Protein AF-A0A1A8R267-F1 (afdb_monomer)

Sequence (112 aa):
GSFQYIRDSGSQRLPGPHEVVFCSETEDSPGVMLWRYPEPRVLTFVRITPVPFNTTEDPEISTADLGDVLQVPCSLEYWDELQQAFVPYRDFSLSESCSCQLQLPSLSHQQK

InterPro domains:
  IPR039782 Intermembrane lipid transfer protein VPS13B [PTHR12517] (1-109)
  IPR056747 VPS13-like, middle region [PF25033] (3-89)

Radius of gyration: 16.08 Å; Cα contacts (8 Å, |Δi|>4): 164; chains: 1; bounding box: 36×32×45 Å

pLDDT: mean 78.19, std 15.58, range [31.95, 93.0]

Organism: NCBI:txid704102

Solvent-accessible surface area (backbone atoms only — not comparable to full-atom values): 7291 Å² total; per-residue (Å²): 1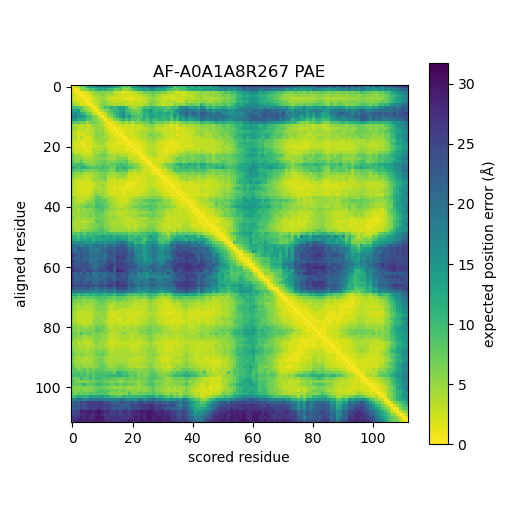31,87,64,47,81,42,80,39,91,82,65,98,68,82,49,50,70,32,23,33,34,38,36,69,62,51,99,89,42,77,57,46,80,40,69,28,68,78,61,97,76,82,70,52,69,48,76,47,74,46,54,82,73,82,85,54,95,48,92,85,62,69,64,77,86,52,48,84,73,51,61,48,80,46,72,45,63,46,80,37,82,90,76,73,41,75,41,87,72,47,78,50,57,46,29,51,76,48,66,37,76,45,81,38,74,74,77,73,79,79,79,126

Structure (mmCIF, N/CA/C/O backbone):
data_AF-A0A1A8R267-F1
#
_entry.id   AF-A0A1A8R267-F1
#
loop_
_atom_site.group_PDB
_atom_site.id
_atom_site.type_symbol
_atom_site.label_atom_id
_atom_site.label_alt_id
_atom_site.label_comp_id
_atom_site.label_asym_id
_atom_site.label_entity_id
_atom_site.label_seq_id
_atom_site.pdbx_PDB_ins_code
_atom_site.Cartn_x
_atom_site.Cartn_y
_atom_site.Cartn_z
_atom_site.occupancy
_atom_site.B_iso_or_equiv
_atom_site.auth_seq_id
_atom_site.auth_comp_id
_atom_site.auth_asym_id
_atom_site.auth_atom_id
_atom_site.pdbx_PDB_model_num
ATOM 1 N N . GLY A 1 1 ? -13.643 0.302 -6.686 1.00 61.91 1 GLY A N 1
ATOM 2 C CA . GLY A 1 1 ? -14.297 1.405 -5.953 1.00 61.91 1 GLY A CA 1
ATOM 3 C C . GLY A 1 1 ? -13.859 2.711 -6.571 1.00 61.91 1 GLY A C 1
ATOM 4 O O . GLY A 1 1 ? -12.788 2.733 -7.161 1.00 61.91 1 GLY A O 1
ATOM 5 N N . SER A 1 2 ? -14.672 3.761 -6.487 1.00 83.38 2 SER A N 1
ATOM 6 C CA . SER A 1 2 ? -14.277 5.086 -6.974 1.00 83.38 2 SER A CA 1
ATOM 7 C C . SER A 1 2 ? -13.342 5.720 -5.950 1.00 83.38 2 SER A C 1
ATOM 9 O O . SER A 1 2 ? -13.823 6.219 -4.939 1.00 83.38 2 SER A O 1
ATOM 11 N N . PHE A 1 3 ? -12.032 5.640 -6.174 1.00 88.62 3 PHE A N 1
ATOM 12 C CA . PHE A 1 3 ? -11.043 6.360 -5.375 1.00 88.62 3 PHE A CA 1
ATOM 13 C C . PHE A 1 3 ? -10.598 7.624 -6.111 1.00 88.62 3 PHE A C 1
ATOM 15 O O . PHE A 1 3 ? -10.405 7.598 -7.326 1.00 88.62 3 PHE A O 1
ATOM 22 N N . GLN A 1 4 ? -10.444 8.720 -5.375 1.00 91.19 4 GLN A N 1
ATOM 23 C CA . GLN A 1 4 ? -9.823 9.944 -5.862 1.00 91.19 4 GLN A CA 1
ATOM 24 C C . GLN A 1 4 ? -8.324 9.885 -5.595 1.00 91.19 4 GLN A C 1
ATOM 26 O O . GLN A 1 4 ? -7.899 9.615 -4.473 1.00 91.19 4 GLN A O 1
ATOM 31 N N . TYR A 1 5 ? -7.533 10.139 -6.631 1.00 90.25 5 TYR A N 1
ATOM 32 C CA . TYR A 1 5 ? -6.080 10.144 -6.543 1.00 90.25 5 TYR A CA 1
ATOM 33 C C . TYR A 1 5 ? -5.583 11.570 -6.338 1.00 90.25 5 TYR A C 1
ATOM 35 O O . TYR A 1 5 ? -5.895 12.464 -7.124 1.00 90.25 5 TYR A O 1
ATOM 43 N N . ILE A 1 6 ? -4.799 11.766 -5.287 1.00 89.44 6 ILE A N 1
ATOM 44 C CA . ILE A 1 6 ? -4.264 13.056 -4.867 1.00 89.44 6 ILE A CA 1
ATOM 45 C C . ILE A 1 6 ? -2.745 12.923 -4.819 1.00 89.44 6 ILE A C 1
ATOM 47 O O . ILE A 1 6 ? -2.222 11.954 -4.275 1.00 89.44 6 ILE A O 1
ATOM 51 N N . ARG A 1 7 ? -2.029 13.887 -5.399 1.00 84.50 7 ARG A N 1
ATOM 52 C CA . ARG A 1 7 ? -0.579 14.016 -5.217 1.00 84.50 7 ARG A CA 1
ATOM 53 C C . ARG A 1 7 ? -0.339 15.134 -4.220 1.00 84.50 7 ARG A C 1
ATOM 55 O O . ARG A 1 7 ? -0.744 16.263 -4.489 1.00 84.50 7 ARG A O 1
ATOM 62 N N . ASP A 1 8 ? 0.265 14.809 -3.086 1.00 77.38 8 ASP A N 1
ATOM 63 C CA . ASP A 1 8 ? 0.669 15.799 -2.095 1.00 77.38 8 ASP A CA 1
ATOM 64 C C . ASP A 1 8 ? 2.172 16.056 -2.231 1.00 77.38 8 ASP A C 1
ATOM 66 O O . ASP A 1 8 ? 2.978 15.127 -2.254 1.00 77.38 8 ASP A O 1
ATOM 70 N N . SER A 1 9 ? 2.536 17.326 -2.393 1.00 59.03 9 SER A N 1
ATOM 71 C CA . SER A 1 9 ? 3.907 17.772 -2.637 1.00 59.03 9 SER A CA 1
ATOM 72 C C . SER A 1 9 ? 4.583 18.360 -1.396 1.00 59.03 9 SER A C 1
ATOM 74 O O . SER A 1 9 ? 5.640 18.970 -1.535 1.00 59.03 9 SER A O 1
ATOM 76 N N . GLY A 1 10 ? 3.996 18.249 -0.198 1.00 56.84 10 GLY A N 1
ATOM 77 C CA . GLY A 1 10 ? 4.677 18.767 0.994 1.00 56.84 10 GLY A CA 1
ATOM 78 C C . GLY A 1 10 ? 3.942 18.705 2.328 1.00 56.84 10 GLY A C 1
ATOM 79 O O . GLY A 1 10 ? 4.553 19.044 3.338 1.00 56.84 10 GLY A O 1
ATOM 80 N N . SER A 1 11 ? 2.676 18.282 2.390 1.00 58.81 11 SER A N 1
ATOM 81 C CA . SER A 1 11 ? 2.006 18.042 3.671 1.00 58.81 11 SER A CA 1
ATOM 82 C C . SER A 1 11 ? 1.730 16.557 3.855 1.00 58.81 11 SER A C 1
ATOM 84 O O . SER A 1 11 ? 1.046 15.937 3.057 1.00 58.81 11 SER A O 1
ATOM 86 N N . GLN A 1 12 ? 2.249 15.950 4.918 1.00 65.25 12 GLN A N 1
ATOM 87 C CA . GLN A 1 12 ? 1.934 14.563 5.267 1.00 65.25 12 GLN A CA 1
ATOM 88 C C . GLN A 1 12 ? 0.485 14.495 5.799 1.00 65.25 12 GLN A C 1
ATOM 90 O O . GLN A 1 12 ? 0.242 14.392 6.999 1.00 65.25 12 GLN A O 1
ATOM 95 N N . ARG A 1 13 ? -0.506 14.671 4.913 1.00 79.12 13 ARG A N 1
ATOM 96 C CA . ARG A 1 13 ? -1.935 14.628 5.249 1.00 79.12 13 ARG A CA 1
ATOM 97 C C . ARG A 1 13 ? -2.432 13.188 5.286 1.00 79.12 13 ARG A C 1
ATOM 99 O O . ARG A 1 13 ? -2.067 12.367 4.445 1.00 79.12 13 ARG A O 1
ATOM 106 N N . LEU A 1 14 ? -3.350 12.899 6.206 1.00 86.81 14 LEU A N 1
ATOM 107 C CA . LEU A 1 14 ? -4.095 11.643 6.178 1.00 86.81 14 LEU A CA 1
ATOM 108 C C . LEU A 1 14 ? -5.133 11.668 5.039 1.00 86.81 14 LEU A C 1
ATOM 110 O O . LEU A 1 14 ? -5.779 12.698 4.821 1.00 86.81 14 LEU A O 1
ATOM 114 N N . PRO A 1 15 ? -5.327 10.553 4.314 1.00 90.44 15 PRO A N 1
ATOM 115 C CA . PRO A 1 15 ? -6.348 10.455 3.277 1.00 90.44 15 PRO A CA 1
ATOM 116 C C . PRO A 1 15 ? -7.762 10.530 3.873 1.00 90.44 15 PRO A C 1
ATOM 118 O O . PRO A 1 15 ? -8.070 9.933 4.911 1.00 90.44 15 PRO A O 1
ATOM 121 N N . GLY A 1 16 ? -8.653 11.241 3.188 1.00 90.00 16 GLY A N 1
ATOM 122 C CA . GLY A 1 16 ? -10.089 11.230 3.435 1.00 90.00 16 GLY A CA 1
ATOM 123 C C . GLY A 1 16 ? -10.779 9.961 2.907 1.00 90.00 16 GLY A C 1
ATOM 124 O O . GLY A 1 16 ? -10.167 9.132 2.231 1.00 90.00 16 GLY A O 1
ATOM 125 N N . PRO A 1 17 ? -12.074 9.768 3.211 1.00 91.69 17 PRO A N 1
ATOM 126 C CA . PRO A 1 17 ? -12.865 8.663 2.673 1.00 91.69 17 PRO A CA 1
ATOM 127 C C . PRO A 1 17 ? -12.807 8.605 1.141 1.00 91.69 17 PRO A C 1
ATOM 129 O O . PRO A 1 17 ? -13.151 9.583 0.484 1.00 91.69 17 PRO A O 1
ATOM 132 N N . HIS A 1 18 ? -12.455 7.446 0.578 1.00 90.69 18 HIS A N 1
ATOM 133 C CA . HIS A 1 18 ? -12.254 7.247 -0.866 1.00 90.69 18 HIS A CA 1
ATOM 134 C C . HIS A 1 18 ? -11.072 8.012 -1.466 1.00 90.69 18 HIS A C 1
ATOM 136 O O . HIS A 1 18 ? -10.993 8.145 -2.686 1.00 90.69 18 HIS A O 1
ATOM 142 N N . GLU A 1 19 ? -10.136 8.488 -0.658 1.00 92.62 19 GLU A N 1
ATOM 143 C CA . GLU A 1 19 ? -8.935 9.136 -1.168 1.00 92.62 19 GLU A CA 1
ATOM 144 C C . GLU A 1 19 ? -7.746 8.183 -1.142 1.00 92.62 19 GLU A C 1
ATOM 146 O O . GLU A 1 19 ? -7.598 7.348 -0.243 1.00 92.62 19 GLU A O 1
ATOM 151 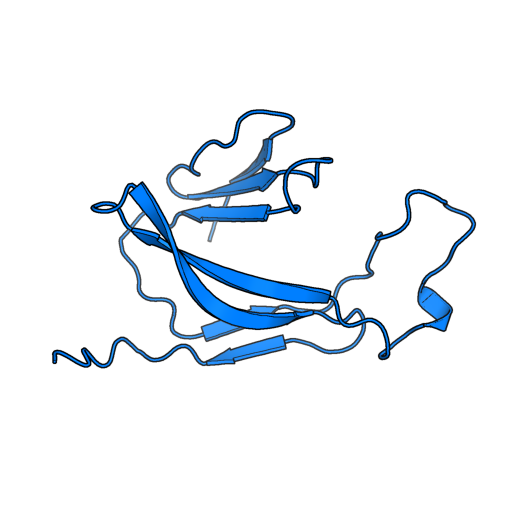N N . VAL A 1 20 ? -6.901 8.341 -2.154 1.00 92.38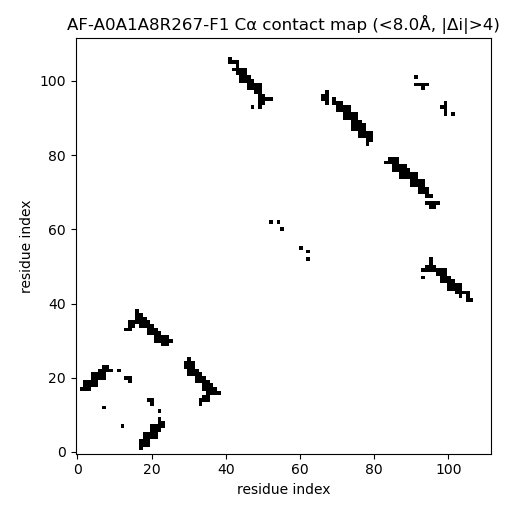 20 VAL A N 1
ATOM 152 C CA . VAL A 1 20 ? -5.559 7.784 -2.235 1.00 92.38 20 VAL A CA 1
ATOM 153 C C . VAL A 1 20 ? -4.607 8.960 -2.404 1.00 92.38 20 VAL A C 1
ATOM 155 O O . VAL A 1 20 ? -4.688 9.682 -3.397 1.00 92.38 20 VAL A O 1
ATOM 158 N N . VAL A 1 21 ? -3.727 9.160 -1.434 1.00 91.38 21 VAL A N 1
ATOM 159 C CA . VAL A 1 21 ? -2.723 10.222 -1.424 1.00 91.38 21 VAL A CA 1
ATOM 160 C C . VAL A 1 21 ? -1.365 9.600 -1.719 1.00 91.38 21 VAL A C 1
ATOM 162 O O . VAL A 1 21 ? -0.967 8.637 -1.067 1.00 91.38 21 VAL A O 1
ATOM 165 N N . PHE A 1 22 ? -0.662 10.151 -2.702 1.00 89.69 22 PHE A N 1
ATOM 166 C CA . PHE A 1 22 ? 0.731 9.828 -2.982 1.00 89.69 22 PHE A CA 1
ATOM 167 C C . PHE A 1 22 ? 1.609 10.970 -2.496 1.00 89.69 22 PHE A C 1
ATOM 169 O O . PHE A 1 22 ? 1.424 12.108 -2.938 1.00 89.69 22 PHE A O 1
ATOM 176 N N . CYS A 1 23 ? 2.564 10.648 -1.634 1.00 86.94 23 CYS A N 1
ATOM 177 C CA . CYS A 1 23 ? 3.624 11.558 -1.231 1.00 86.94 23 CYS A CA 1
ATOM 178 C C . CYS A 1 23 ? 4.912 11.110 -1.917 1.00 86.94 23 CYS A C 1
ATOM 180 O O . CYS A 1 23 ? 5.267 9.929 -1.861 1.00 86.94 23 CYS A O 1
ATOM 182 N N . SER A 1 24 ? 5.585 12.046 -2.578 1.00 83.06 24 SER A N 1
ATOM 183 C CA . SER A 1 24 ? 6.891 11.785 -3.179 1.00 83.06 24 SE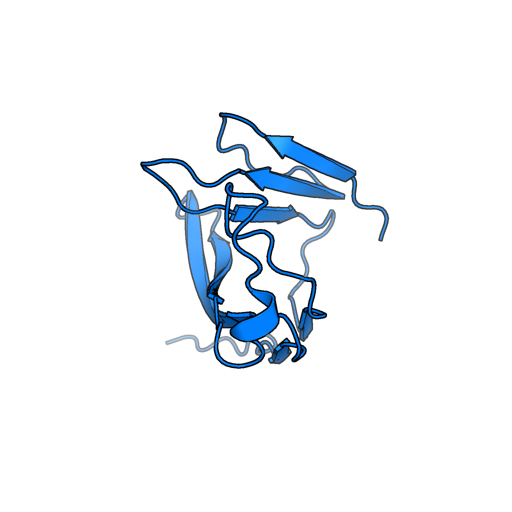R A CA 1
ATOM 184 C C . SER A 1 24 ? 7.939 11.520 -2.104 1.00 83.06 24 SER A C 1
ATOM 186 O O . SER A 1 24 ? 7.835 12.041 -0.994 1.00 83.06 24 SER A O 1
ATOM 188 N N . GLU A 1 25 ? 8.955 10.739 -2.461 1.00 82.00 25 GLU A N 1
ATOM 189 C CA . GLU A 1 25 ? 10.163 10.614 -1.651 1.00 82.00 25 GLU A CA 1
ATOM 190 C C . GLU A 1 25 ? 10.827 11.988 -1.489 1.00 82.00 25 GLU A C 1
ATOM 192 O O . GLU A 1 25 ? 10.895 12.782 -2.432 1.00 82.00 25 GLU A O 1
ATOM 197 N N . THR A 1 26 ? 11.277 12.276 -0.274 1.00 80.12 26 THR A N 1
ATOM 198 C CA . THR A 1 26 ? 12.057 13.461 0.082 1.00 80.12 26 THR A CA 1
ATOM 199 C C . THR A 1 26 ? 13.351 13.020 0.762 1.00 80.12 26 THR A C 1
ATOM 201 O O . THR A 1 26 ? 13.488 11.864 1.151 1.00 80.12 26 THR A O 1
ATOM 204 N N . GLU A 1 27 ? 14.297 13.942 0.958 1.00 78.69 27 GLU A N 1
ATOM 205 C CA . GLU A 1 27 ? 15.560 13.649 1.661 1.00 78.69 27 GLU A CA 1
ATOM 206 C C . GLU A 1 27 ? 15.332 13.063 3.072 1.00 78.69 27 GLU A C 1
ATOM 208 O O . GLU A 1 27 ? 16.114 12.242 3.546 1.00 78.69 27 GLU A O 1
ATOM 213 N N . ASP A 1 28 ? 14.217 13.433 3.707 1.00 78.88 28 ASP A N 1
ATOM 214 C CA . ASP A 1 28 ? 13.861 13.027 5.067 1.00 78.88 28 ASP A CA 1
ATOM 215 C C . ASP A 1 28 ? 12.880 11.842 5.140 1.00 78.88 28 ASP A C 1
ATOM 217 O O . ASP A 1 28 ? 12.692 11.277 6.221 1.00 78.88 28 ASP A O 1
ATOM 221 N N . SER A 1 29 ? 12.195 11.476 4.045 1.00 78.25 29 SER A N 1
ATOM 222 C CA . SER A 1 29 ? 11.109 10.484 4.101 1.00 78.25 29 SER A CA 1
ATOM 223 C C . SER A 1 29 ? 10.917 9.676 2.812 1.00 78.25 29 SER A C 1
ATOM 225 O O . SER A 1 29 ? 10.987 10.240 1.721 1.00 78.25 29 SER A O 1
ATOM 227 N N . PRO A 1 30 ? 10.617 8.364 2.914 1.00 83.06 30 PRO A N 1
ATOM 228 C CA . PRO A 1 30 ? 10.349 7.533 1.745 1.00 83.06 30 PRO A CA 1
ATOM 229 C C . PRO A 1 30 ? 9.042 7.948 1.058 1.00 83.06 30 PRO A C 1
ATOM 231 O O . PRO A 1 30 ? 8.124 8.474 1.691 1.00 83.06 30 PRO A O 1
ATOM 234 N N . GLY A 1 31 ? 8.925 7.650 -0.237 1.00 84.50 31 GLY A N 1
ATOM 235 C CA . GLY A 1 31 ? 7.668 7.828 -0.962 1.00 84.50 31 GLY A CA 1
ATOM 236 C C . GLY A 1 31 ? 6.573 6.911 -0.408 1.00 84.50 31 GLY A C 1
ATOM 237 O O . GLY A 1 31 ? 6.789 5.712 -0.234 1.00 84.50 31 GLY A O 1
ATOM 238 N N . VAL A 1 32 ? 5.383 7.458 -0.144 1.00 88.56 32 VAL A N 1
ATOM 239 C CA . VAL A 1 32 ? 4.271 6.704 0.462 1.00 88.56 32 VAL A CA 1
ATOM 240 C C . VAL A 1 32 ? 2.982 6.802 -0.348 1.00 88.56 32 VAL A C 1
ATOM 242 O O . VAL A 1 32 ? 2.652 7.840 -0.923 1.00 88.56 32 VAL A O 1
ATOM 245 N N . MET A 1 33 ? 2.221 5.705 -0.355 1.00 91.25 33 MET A N 1
ATOM 246 C CA . MET A 1 33 ? 0.859 5.629 -0.884 1.00 91.25 33 MET A CA 1
ATOM 247 C C . MET A 1 33 ? -0.102 5.364 0.274 1.00 91.25 33 MET A C 1
ATOM 249 O O . MET A 1 33 ? -0.140 4.269 0.827 1.00 91.25 33 MET A O 1
ATOM 253 N N . LEU A 1 34 ? -0.906 6.363 0.618 1.00 91.88 34 LEU A N 1
ATOM 254 C CA . LEU A 1 34 ? -1.871 6.305 1.709 1.00 91.88 34 LEU A CA 1
ATOM 255 C C . LEU A 1 34 ? -3.278 6.202 1.135 1.00 91.88 34 LEU A C 1
ATOM 257 O O . LEU A 1 34 ? -3.627 6.946 0.225 1.00 91.88 34 LEU A O 1
ATOM 261 N N . TRP A 1 35 ? -4.125 5.329 1.674 1.00 93.00 35 TRP A N 1
ATOM 262 C CA . TRP A 1 35 ? -5.530 5.255 1.267 1.00 93.00 35 TRP A CA 1
ATOM 263 C C . TRP A 1 35 ? -6.460 5.084 2.457 1.00 93.00 35 TRP A C 1
ATOM 265 O O . TRP A 1 35 ? -6.092 4.506 3.480 1.00 93.00 35 TRP A O 1
ATOM 275 N N . ARG A 1 36 ? -7.706 5.542 2.304 1.00 91.69 36 ARG A N 1
ATOM 276 C CA . ARG A 1 36 ? -8.750 5.334 3.311 1.00 91.69 36 ARG A CA 1
ATOM 277 C C . ARG A 1 36 ? -10.064 4.888 2.687 1.00 91.69 36 ARG A C 1
ATOM 279 O O . ARG A 1 36 ? -10.632 5.535 1.807 1.00 91.69 36 ARG A O 1
ATOM 286 N N . TYR A 1 37 ? -10.579 3.771 3.192 1.00 91.25 37 TYR A N 1
ATOM 287 C CA . TYR A 1 37 ? -11.924 3.304 2.871 1.00 91.25 37 TYR A CA 1
ATOM 288 C C . TYR A 1 37 ? -12.981 4.166 3.579 1.00 91.25 37 TYR A C 1
ATOM 290 O O . TYR A 1 37 ? -12.733 4.657 4.681 1.00 91.25 37 TYR A O 1
ATOM 298 N N . PRO A 1 38 ? -14.174 4.332 2.988 1.00 88.56 38 PRO A N 1
ATOM 299 C CA . PRO A 1 38 ? -15.271 5.062 3.627 1.00 88.56 38 PRO A CA 1
ATOM 300 C C . PRO A 1 38 ? -15.811 4.388 4.884 1.00 88.56 38 PRO A C 1
ATOM 302 O O . PRO A 1 38 ? -16.230 5.066 5.815 1.00 88.56 38 PRO A O 1
ATOM 305 N N . GLU A 1 39 ? -15.796 3.059 4.905 1.00 89.56 39 GLU A N 1
ATOM 306 C CA . GLU A 1 39 ? -16.281 2.255 6.018 1.00 89.56 39 GLU A CA 1
ATOM 307 C C . GLU A 1 39 ? -15.132 1.412 6.579 1.00 89.56 39 GLU A C 1
ATOM 309 O O . GLU A 1 39 ? -14.298 0.947 5.788 1.00 89.56 39 GLU A O 1
ATOM 314 N N . PRO A 1 40 ? -15.097 1.173 7.905 1.00 86.12 40 PRO A N 1
ATOM 315 C CA . PRO A 1 40 ? -14.106 0.309 8.536 1.00 86.12 40 PRO A CA 1
ATOM 316 C C . PRO A 1 40 ? -14.114 -1.087 7.915 1.00 86.12 40 PRO A C 1
ATOM 318 O O . PRO A 1 40 ? -15.146 -1.759 7.873 1.00 86.12 40 PRO A O 1
ATOM 321 N N . ARG A 1 41 ? -12.961 -1.521 7.404 1.00 86.81 41 ARG A N 1
ATOM 322 C CA . ARG A 1 41 ? -12.810 -2.788 6.682 1.00 86.81 41 ARG A CA 1
ATOM 323 C C . ARG A 1 41 ? -11.469 -3.415 7.020 1.00 86.81 41 ARG A C 1
ATOM 325 O O . ARG A 1 41 ? -10.467 -2.720 7.145 1.00 86.81 41 ARG A O 1
ATOM 332 N N . VAL A 1 42 ? -11.467 -4.739 7.118 1.00 84.69 42 VAL A N 1
ATOM 333 C CA . VAL A 1 42 ? -10.248 -5.533 7.283 1.00 84.69 42 VAL A CA 1
ATOM 334 C C . VAL A 1 42 ? -9.747 -5.925 5.900 1.00 84.69 42 VAL A C 1
ATOM 336 O O . VAL A 1 42 ? -10.511 -6.451 5.088 1.00 84.69 42 VAL A O 1
ATOM 339 N N . LEU A 1 43 ? -8.469 -5.670 5.626 1.00 87.56 43 LEU A N 1
ATOM 340 C CA . LEU A 1 43 ? -7.828 -6.170 4.418 1.00 87.56 43 LEU A CA 1
ATOM 341 C C . LEU A 1 43 ? -7.612 -7.680 4.560 1.00 87.56 43 LEU A C 1
ATOM 343 O O . LEU A 1 43 ? -6.964 -8.128 5.500 1.00 87.56 43 LEU A O 1
ATOM 347 N N . THR A 1 44 ? -8.155 -8.462 3.632 1.00 87.88 44 THR A N 1
ATOM 348 C CA . THR A 1 44 ? -7.986 -9.927 3.599 1.00 87.88 44 THR A CA 1
ATOM 349 C C . THR A 1 44 ? -7.001 -10.365 2.520 1.00 87.88 44 THR A C 1
ATOM 351 O O . THR A 1 44 ? -6.327 -11.383 2.656 1.00 87.88 44 THR A O 1
ATOM 354 N N . PHE A 1 45 ? -6.889 -9.577 1.452 1.00 90.06 45 PHE A N 1
ATOM 355 C CA . PHE A 1 45 ? -6.024 -9.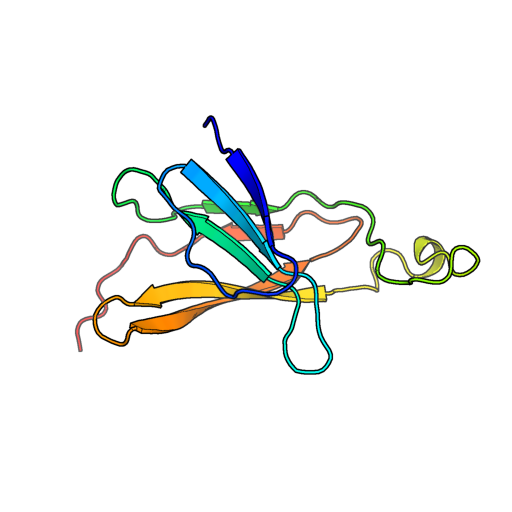862 0.322 1.00 90.06 45 PHE A CA 1
ATOM 356 C C . PHE A 1 45 ? -5.555 -8.571 -0.338 1.00 90.06 45 PHE A C 1
ATOM 358 O O . PHE A 1 45 ? -6.360 -7.675 -0.603 1.00 90.06 45 PHE A O 1
ATOM 365 N N . VAL A 1 46 ? -4.263 -8.504 -0.647 1.00 90.69 46 VAL A N 1
ATOM 366 C CA . VAL A 1 46 ? -3.671 -7.441 -1.463 1.00 90.69 46 VAL A CA 1
ATOM 367 C C . VAL A 1 46 ? -2.927 -8.090 -2.619 1.00 90.69 46 VAL A C 1
ATOM 369 O O . VAL A 1 46 ? -2.124 -8.997 -2.420 1.00 90.69 46 VAL A O 1
ATOM 372 N N . ARG A 1 47 ? -3.186 -7.618 -3.839 1.00 91.69 47 ARG A N 1
ATOM 373 C CA . ARG A 1 47 ? -2.431 -7.997 -5.034 1.00 91.69 47 ARG A CA 1
ATOM 374 C C . ARG A 1 47 ? -1.902 -6.743 -5.693 1.00 91.69 47 ARG A C 1
ATOM 376 O O . ARG A 1 47 ? -2.688 -5.886 -6.087 1.00 91.69 47 ARG A O 1
ATOM 383 N N . ILE A 1 48 ? -0.590 -6.686 -5.853 1.00 89.75 48 ILE A N 1
ATOM 384 C CA . ILE A 1 48 ? 0.086 -5.607 -6.554 1.00 89.75 48 ILE A CA 1
ATOM 385 C C . ILE A 1 48 ? 0.550 -6.157 -7.895 1.00 89.75 48 ILE A C 1
ATOM 387 O O . ILE A 1 48 ? 1.305 -7.129 -7.967 1.00 89.75 48 ILE A O 1
ATOM 391 N N . THR A 1 49 ? 0.021 -5.578 -8.968 1.00 86.56 49 THR A N 1
ATOM 392 C CA . THR A 1 49 ? 0.460 -5.886 -10.326 1.00 86.56 49 THR A CA 1
ATOM 393 C C . THR A 1 49 ? 1.731 -5.107 -10.628 1.00 86.56 49 THR A C 1
ATOM 395 O O . THR A 1 49 ? 1.771 -3.917 -10.309 1.00 86.56 49 THR A O 1
ATOM 398 N N . PRO A 1 50 ? 2.732 -5.752 -11.240 1.00 80.56 50 PRO A N 1
ATOM 399 C CA . PRO A 1 50 ? 3.979 -5.091 -11.567 1.00 80.56 50 PRO A CA 1
ATOM 400 C C . PRO A 1 50 ? 3.712 -3.933 -12.532 1.00 80.56 50 PRO A C 1
ATOM 402 O O . PRO A 1 50 ? 2.895 -4.0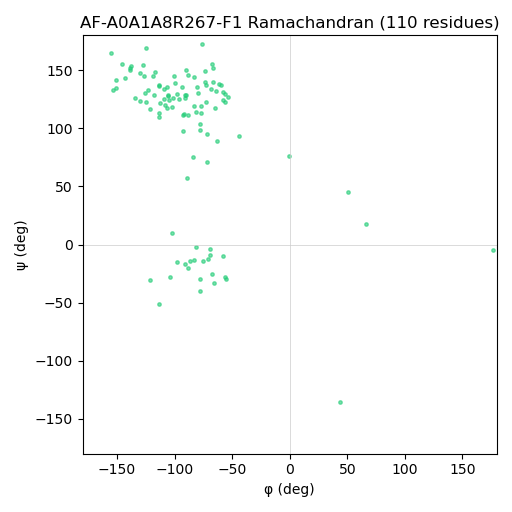45 -13.451 1.00 80.56 50 PRO A O 1
ATOM 405 N N . VAL A 1 51 ? 4.386 -2.816 -12.287 1.00 68.44 51 VAL A N 1
ATOM 406 C CA . VAL A 1 51 ? 4.448 -1.657 -13.179 1.00 68.44 51 VAL A CA 1
ATOM 407 C C . VAL A 1 51 ? 5.923 -1.296 -13.347 1.00 68.44 51 VAL A C 1
ATOM 409 O O . VAL A 1 51 ? 6.685 -1.522 -12.406 1.00 68.44 51 VAL A O 1
ATOM 412 N N . PRO A 1 52 ? 6.339 -0.771 -14.510 1.00 68.31 52 PRO A N 1
ATOM 413 C CA . PRO A 1 52 ? 7.721 -0.346 -14.708 1.00 68.31 52 PRO A CA 1
ATOM 414 C C . PRO A 1 52 ? 8.114 0.683 -13.640 1.00 68.31 52 PRO A C 1
ATOM 416 O O . PRO A 1 52 ? 7.377 1.642 -13.383 1.00 68.31 52 PRO A O 1
ATOM 419 N N . PHE A 1 53 ? 9.248 0.451 -12.990 1.00 65.88 53 PHE A N 1
ATOM 420 C CA . PHE A 1 53 ? 9.846 1.337 -12.011 1.00 65.88 53 PHE A CA 1
ATOM 421 C C . PHE A 1 53 ? 10.516 2.493 -12.745 1.00 65.88 53 PHE A C 1
ATOM 423 O O . PHE A 1 53 ? 11.528 2.336 -13.416 1.00 65.88 53 PHE A O 1
ATOM 430 N N . ASN A 1 54 ? 9.983 3.697 -12.562 1.00 58.53 54 ASN A N 1
ATOM 431 C CA . ASN A 1 54 ? 10.680 4.924 -12.938 1.00 58.53 54 ASN A CA 1
ATOM 432 C C . ASN A 1 54 ? 11.528 5.395 -11.744 1.00 58.53 54 ASN A C 1
ATOM 434 O O . ASN A 1 54 ? 11.289 6.469 -11.201 1.00 58.53 54 ASN A O 1
ATOM 438 N N . THR A 1 55 ? 12.438 4.546 -11.257 1.00 54.94 55 THR A N 1
ATOM 439 C CA . THR A 1 55 ? 13.267 4.822 -10.064 1.00 54.94 55 THR A CA 1
ATOM 440 C C . THR A 1 55 ? 14.486 5.698 -10.351 1.00 54.94 55 THR A C 1
ATOM 442 O O . THR A 1 55 ? 15.230 6.021 -9.431 1.00 54.94 55 THR A O 1
ATOM 445 N N . THR A 1 56 ? 14.713 6.088 -11.604 1.00 52.59 56 THR A N 1
ATOM 446 C CA . THR A 1 56 ? 15.801 6.983 -12.008 1.00 52.59 56 THR A CA 1
ATOM 447 C C . THR A 1 56 ? 15.238 8.265 -12.616 1.00 52.59 56 THR A C 1
ATOM 449 O O . THR A 1 56 ? 14.415 8.230 -13.528 1.00 52.59 56 THR A O 1
ATOM 452 N N . GLU A 1 57 ? 15.698 9.415 -12.114 1.00 53.25 57 GLU A N 1
ATOM 453 C CA . GLU A 1 57 ? 15.426 10.737 -12.707 1.00 53.25 57 GLU A CA 1
ATOM 454 C C . GLU A 1 57 ? 16.175 10.941 -14.036 1.00 53.25 57 GLU A C 1
ATOM 456 O O . GLU A 1 57 ? 15.890 11.877 -14.783 1.00 53.25 57 GLU A O 1
ATOM 461 N N . ASP A 1 58 ? 17.128 10.053 -14.332 1.00 53.25 58 ASP A N 1
ATOM 462 C CA . ASP A 1 58 ? 17.928 10.055 -15.546 1.00 53.25 58 ASP A CA 1
ATOM 463 C C . ASP A 1 58 ? 17.223 9.260 -16.667 1.00 53.25 58 ASP A C 1
ATOM 465 O O . ASP A 1 58 ? 17.108 8.032 -16.571 1.00 53.25 58 ASP A O 1
ATOM 469 N N . PRO A 1 59 ? 16.750 9.926 -17.737 1.00 56.25 59 PRO A N 1
ATOM 470 C CA . PRO A 1 59 ? 16.080 9.276 -18.860 1.00 56.25 59 PRO A CA 1
ATOM 471 C C . PRO A 1 59 ? 17.015 8.404 -19.717 1.00 56.25 59 PRO A C 1
ATOM 473 O O . PRO A 1 59 ? 16.520 7.688 -20.589 1.00 56.25 59 PRO A O 1
ATOM 476 N N . GLU A 1 60 ? 18.336 8.453 -19.504 1.00 56.38 60 GLU A N 1
ATOM 477 C CA . GLU A 1 60 ? 19.317 7.602 -20.189 1.00 56.38 60 GLU A CA 1
ATOM 478 C C . GLU A 1 60 ? 19.595 6.291 -19.429 1.00 56.38 60 GLU A C 1
ATOM 480 O O . GLU A 1 60 ? 20.096 5.331 -20.020 1.00 56.38 60 GLU A O 1
ATOM 485 N N . ILE A 1 61 ? 19.224 6.202 -18.143 1.00 55.53 61 ILE A N 1
ATOM 486 C CA . ILE A 1 61 ? 19.355 4.979 -17.341 1.00 55.53 61 ILE A CA 1
ATOM 487 C C . ILE A 1 61 ? 18.052 4.185 -17.427 1.00 55.53 61 ILE A C 1
ATOM 489 O O . ILE A 1 61 ? 17.091 4.437 -16.702 1.00 55.53 61 ILE A O 1
ATOM 493 N N . SER A 1 62 ? 18.031 3.186 -18.306 1.00 52.94 62 SER A N 1
ATOM 494 C CA . SER A 1 62 ? 16.954 2.200 -18.335 1.00 52.94 62 SER A CA 1
ATOM 495 C C . SER A 1 62 ? 17.220 1.102 -17.303 1.00 52.94 62 SER A C 1
ATOM 497 O O . SER A 1 62 ? 18.199 0.366 -17.411 1.00 52.94 62 SER A O 1
ATOM 499 N N . THR A 1 63 ? 16.326 0.936 -16.325 1.00 55.38 63 THR A N 1
ATOM 500 C CA . THR A 1 63 ? 16.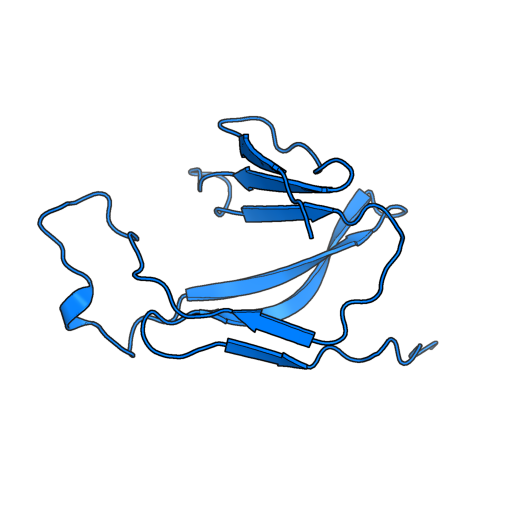313 -0.234 -15.423 1.00 55.38 63 THR A CA 1
ATOM 501 C C . THR A 1 63 ? 15.916 -1.531 -16.135 1.00 55.38 63 THR A C 1
ATOM 503 O O . THR A 1 63 ? 15.995 -2.602 -15.535 1.00 55.38 63 THR A O 1
ATOM 506 N N . ALA A 1 64 ? 15.564 -1.467 -17.427 1.00 56.12 64 ALA A N 1
ATOM 507 C CA . ALA A 1 64 ? 15.138 -2.612 -18.228 1.00 56.12 64 ALA A CA 1
ATOM 508 C C . ALA A 1 64 ? 16.164 -3.762 -18.265 1.00 56.12 64 ALA A C 1
ATOM 510 O O . ALA A 1 64 ? 15.761 -4.918 -18.384 1.00 56.12 64 ALA A O 1
ATOM 511 N N . ASP A 1 65 ? 17.461 -3.467 -18.115 1.00 55.44 65 ASP A N 1
ATOM 512 C CA . ASP A 1 65 ? 18.526 -4.481 -18.076 1.00 55.44 65 ASP A CA 1
ATOM 513 C C . ASP A 1 65 ? 18.720 -5.124 -16.686 1.00 55.44 65 ASP A C 1
ATOM 515 O O . ASP A 1 65 ? 19.384 -6.156 -16.576 1.00 55.44 65 ASP A O 1
ATOM 519 N N . LEU A 1 66 ? 18.138 -4.556 -15.619 1.00 57.28 66 LEU A N 1
ATOM 520 C CA . LEU A 1 66 ? 18.164 -5.149 -14.275 1.00 57.28 66 LEU A CA 1
ATOM 521 C C . LEU A 1 66 ? 16.990 -6.114 -14.013 1.00 57.28 66 LEU A C 1
ATOM 523 O O . LEU A 1 66 ? 17.116 -6.978 -13.144 1.00 57.28 66 LEU A O 1
ATOM 527 N N . GLY A 1 67 ? 15.889 -6.024 -14.767 1.00 57.28 67 GLY A N 1
ATOM 528 C CA . GLY A 1 67 ? 14.780 -6.993 -14.759 1.00 57.28 67 GLY A CA 1
ATOM 529 C C . GLY A 1 67 ? 14.327 -7.462 -13.362 1.00 57.28 67 GLY A C 1
ATOM 530 O O . GLY A 1 67 ? 14.205 -6.674 -12.427 1.00 57.28 67 GLY A O 1
ATOM 531 N N . ASP A 1 68 ? 14.116 -8.778 -13.205 1.00 58.31 68 ASP A N 1
ATOM 532 C CA . ASP A 1 68 ? 13.674 -9.453 -11.963 1.00 58.31 68 ASP A CA 1
ATOM 533 C C . ASP A 1 68 ? 14.594 -9.242 -10.740 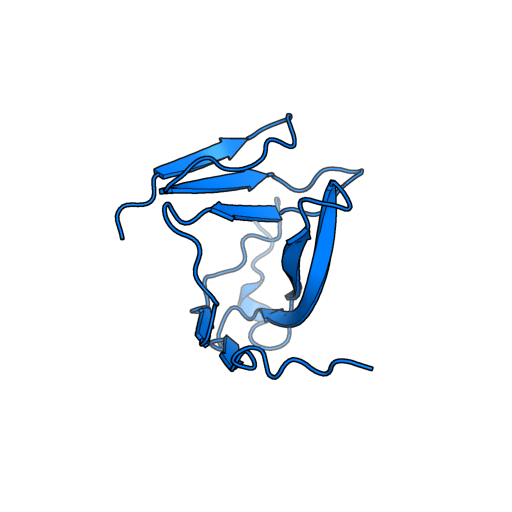1.00 58.31 68 ASP A C 1
ATOM 535 O O . ASP A 1 68 ? 14.235 -9.637 -9.627 1.00 58.31 68 ASP A O 1
ATOM 539 N N . VAL A 1 69 ? 15.786 -8.664 -10.924 1.00 63.59 69 VAL A N 1
ATOM 540 C CA . VAL A 1 69 ? 16.769 -8.451 -9.852 1.00 63.59 69 VAL A CA 1
ATOM 541 C C . VAL A 1 69 ? 16.398 -7.245 -8.988 1.00 63.59 69 VAL A C 1
ATOM 543 O O . VAL A 1 69 ? 16.696 -7.240 -7.791 1.00 63.59 69 VAL A O 1
ATOM 546 N N . LEU A 1 70 ? 15.721 -6.238 -9.552 1.00 72.38 70 LEU A N 1
ATOM 547 C CA . LEU A 1 70 ? 15.265 -5.081 -8.784 1.00 72.38 70 LEU A CA 1
ATOM 548 C C . LEU A 1 70 ? 14.021 -5.437 -7.981 1.00 72.38 70 LEU A C 1
ATOM 550 O O . LEU A 1 70 ? 12.905 -5.513 -8.495 1.00 72.38 70 LEU A O 1
ATOM 554 N N . GLN A 1 71 ? 14.238 -5.634 -6.684 1.00 79.38 71 GLN A N 1
ATOM 555 C CA . GLN A 1 71 ? 13.179 -5.741 -5.699 1.00 79.38 71 GLN A CA 1
ATOM 556 C C . GLN A 1 71 ? 13.156 -4.488 -4.836 1.00 79.38 71 GLN A C 1
ATOM 558 O O . GLN A 1 71 ? 14.138 -4.186 -4.159 1.00 7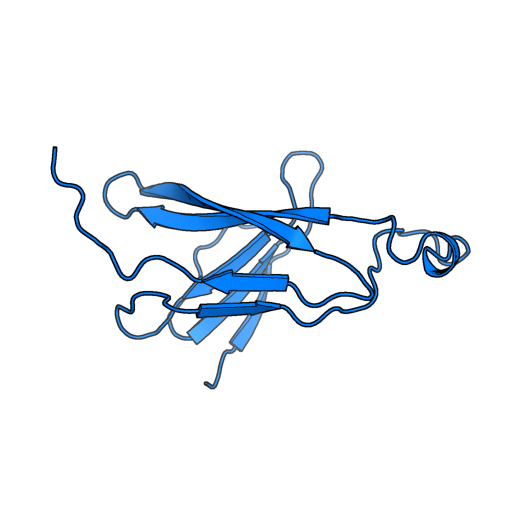9.38 71 GLN A O 1
ATOM 563 N N . VAL A 1 72 ? 12.032 -3.774 -4.842 1.00 82.88 72 VAL A N 1
ATOM 564 C CA . VAL A 1 72 ? 11.842 -2.608 -3.973 1.00 82.88 72 VAL A CA 1
ATOM 565 C C . VAL A 1 72 ? 11.190 -3.089 -2.676 1.00 82.88 72 VAL A C 1
ATOM 567 O O . VAL A 1 72 ? 10.046 -3.553 -2.727 1.00 82.88 72 VAL A O 1
ATOM 570 N N . PRO A 1 73 ? 11.890 -3.039 -1.528 1.00 87.94 73 PRO A N 1
ATOM 571 C CA . PRO A 1 73 ? 11.301 -3.400 -0.247 1.00 87.94 73 PRO A CA 1
ATOM 572 C C . PRO A 1 73 ? 10.244 -2.365 0.145 1.00 87.94 73 PRO A C 1
ATOM 574 O O . PRO A 1 73 ? 10.464 -1.160 0.050 1.00 87.94 73 PRO A O 1
ATOM 577 N N . CYS A 1 74 ? 9.086 -2.838 0.585 1.00 89.38 74 CYS A N 1
ATOM 578 C CA . CYS A 1 74 ? 7.959 -2.017 1.003 1.00 89.38 74 CYS A CA 1
ATOM 579 C C . CYS A 1 74 ? 7.313 -2.609 2.257 1.00 89.38 74 CYS A C 1
ATOM 581 O O . CYS A 1 74 ? 7.285 -3.826 2.447 1.00 89.38 74 CYS A O 1
ATOM 583 N N . SER A 1 75 ? 6.736 -1.747 3.087 1.00 91.56 75 SER A N 1
ATOM 584 C CA . SER A 1 75 ? 5.927 -2.144 4.236 1.00 91.56 75 SER A CA 1
ATOM 585 C C . SER A 1 75 ? 4.474 -1.725 4.025 1.00 91.56 75 SER A C 1
ATOM 587 O O . SER A 1 75 ? 4.162 -0.637 3.542 1.00 91.56 75 SER A O 1
ATOM 589 N N . LEU A 1 76 ? 3.556 -2.626 4.362 1.00 92.12 76 LEU A N 1
ATOM 590 C CA . LEU A 1 76 ? 2.146 -2.319 4.536 1.00 92.12 76 LEU A CA 1
ATOM 591 C C . LEU A 1 76 ? 1.936 -1.958 6.000 1.00 92.12 76 LEU A C 1
ATOM 593 O O . LEU A 1 76 ? 2.254 -2.760 6.880 1.00 92.12 76 LEU A O 1
ATOM 597 N N . GLU A 1 77 ? 1.350 -0.795 6.247 1.00 92.12 77 GLU A N 1
ATOM 598 C CA . GLU A 1 77 ? 1.100 -0.267 7.586 1.00 92.12 77 GLU A CA 1
ATOM 599 C C . GLU A 1 77 ? -0.373 0.124 7.734 1.00 92.12 77 GLU A C 1
ATOM 601 O O . GLU A 1 77 ? -1.052 0.424 6.748 1.00 92.12 77 GLU A O 1
ATOM 606 N N . TYR A 1 78 ? -0.884 0.114 8.965 1.00 90.31 78 TYR A N 1
ATOM 607 C CA . TYR A 1 78 ? -2.210 0.647 9.276 1.00 90.31 78 TYR A CA 1
ATOM 608 C C . TYR A 1 78 ? -2.101 1.829 10.234 1.00 90.31 78 TYR A C 1
ATOM 610 O O . TYR A 1 78 ? -1.207 1.880 11.074 1.00 90.31 78 TYR A O 1
ATOM 618 N N . TRP A 1 79 ? -3.024 2.781 10.108 1.00 90.38 79 TRP A N 1
ATOM 619 C CA . TRP A 1 79 ? -3.117 3.909 11.028 1.00 90.38 79 TRP A CA 1
ATOM 620 C C . TRP A 1 79 ? -3.776 3.471 12.341 1.00 90.38 79 TRP A C 1
ATOM 622 O O . TRP A 1 79 ? -4.926 3.023 12.338 1.00 90.38 79 TRP A O 1
ATOM 632 N N . ASP A 1 80 ? -3.053 3.595 13.452 1.00 90.38 80 ASP A N 1
ATOM 633 C CA . ASP A 1 80 ? -3.580 3.398 14.800 1.00 90.38 80 ASP A CA 1
ATOM 634 C C . ASP A 1 80 ? -4.058 4.742 15.364 1.00 90.38 80 ASP A C 1
ATOM 636 O O . ASP A 1 80 ? -3.267 5.641 15.648 1.00 90.38 80 ASP A O 1
ATOM 640 N N . GLU A 1 81 ? -5.373 4.885 15.538 1.00 87.81 81 GLU A N 1
ATOM 641 C CA . GLU A 1 81 ? -5.985 6.123 16.034 1.00 87.81 81 GLU A CA 1
ATOM 642 C C . GLU A 1 81 ? -5.635 6.429 17.501 1.00 87.81 81 GLU A C 1
ATOM 644 O O . GLU A 1 81 ? -5.675 7.589 17.907 1.00 87.81 81 GLU A O 1
ATOM 649 N N . LEU A 1 82 ? -5.297 5.427 18.318 1.00 92.12 82 LEU A N 1
ATOM 650 C CA . LEU A 1 82 ? -4.931 5.646 19.721 1.00 92.12 82 LEU A CA 1
ATOM 651 C C . LEU A 1 82 ? -3.497 6.159 19.834 1.00 92.12 82 LEU A C 1
ATOM 653 O O . LEU A 1 82 ? -3.216 7.037 20.648 1.00 92.12 82 LEU A O 1
ATOM 657 N N . GLN A 1 83 ? -2.601 5.603 19.022 1.00 92.12 83 GLN A N 1
ATOM 658 C CA . GLN A 1 83 ? -1.189 5.979 18.994 1.00 92.12 83 GLN A CA 1
ATOM 659 C C . GLN A 1 83 ? -0.908 7.161 18.060 1.00 92.12 83 GLN A C 1
ATOM 661 O O . GLN A 1 83 ? 0.164 7.753 18.159 1.00 92.12 83 GLN A O 1
ATOM 666 N N . GLN A 1 84 ? -1.861 7.514 17.187 1.00 90.00 84 GLN A N 1
ATOM 667 C CA . GLN A 1 84 ? -1.701 8.507 16.118 1.00 90.00 84 GLN A CA 1
ATOM 668 C C . GLN A 1 84 ? -0.438 8.225 15.288 1.00 90.00 84 GLN A C 1
ATOM 670 O O . GLN A 1 84 ? 0.367 9.117 15.017 1.00 90.00 84 GLN A O 1
ATOM 675 N N . ALA A 1 85 ? -0.246 6.952 14.940 1.00 90.19 85 ALA A N 1
ATOM 676 C CA . ALA A 1 85 ? 0.952 6.465 14.272 1.00 90.19 85 ALA A CA 1
ATOM 677 C C . ALA A 1 85 ? 0.628 5.326 13.302 1.00 90.19 85 ALA A C 1
ATOM 679 O O . ALA A 1 85 ? -0.358 4.603 13.465 1.00 90.19 85 ALA A O 1
ATOM 680 N N . PHE A 1 86 ? 1.490 5.150 12.301 1.00 90.00 86 PHE A N 1
ATOM 681 C CA . PHE A 1 86 ? 1.458 3.976 11.439 1.00 90.00 86 PHE A CA 1
ATOM 682 C C . PHE A 1 86 ? 2.122 2.792 12.138 1.00 90.00 86 PHE A C 1
ATOM 684 O O . PHE A 1 86 ? 3.225 2.904 12.673 1.00 90.00 86 PHE A O 1
ATOM 691 N N . VAL A 1 87 ? 1.426 1.657 12.146 1.00 90.94 87 VAL A N 1
ATOM 692 C CA . VAL A 1 87 ? 1.904 0.407 12.732 1.00 90.94 87 VAL A CA 1
ATOM 693 C C . VAL A 1 87 ? 2.213 -0.585 11.607 1.00 90.94 87 VAL A C 1
ATOM 695 O O . VAL A 1 87 ? 1.320 -0.877 10.798 1.00 90.94 87 VAL A O 1
ATOM 698 N N . PRO A 1 88 ? 3.439 -1.141 11.557 1.00 90.50 88 PRO A N 1
ATOM 699 C CA . PRO A 1 88 ? 3.814 -2.147 10.572 1.00 90.50 88 PRO A CA 1
ATOM 700 C C . PRO A 1 88 ? 2.908 -3.373 10.632 1.00 90.50 88 PRO A C 1
ATOM 702 O O . PRO A 1 88 ? 2.670 -3.949 11.695 1.00 90.50 88 PRO A O 1
ATOM 705 N N . TYR A 1 89 ? 2.417 -3.802 9.472 1.00 88.81 89 TYR A N 1
ATOM 706 C CA . TYR A 1 89 ? 1.515 -4.942 9.351 1.00 88.81 89 TYR A CA 1
ATOM 707 C C . TYR A 1 89 ? 2.158 -6.113 8.605 1.00 88.81 89 TYR A C 1
ATOM 709 O O . TYR A 1 89 ? 2.148 -7.251 9.094 1.00 88.81 89 TYR A O 1
ATOM 717 N N . ARG A 1 90 ? 2.731 -5.851 7.425 1.00 89.12 90 ARG A N 1
ATOM 718 C CA . ARG A 1 90 ? 3.407 -6.852 6.584 1.00 89.12 90 ARG A CA 1
ATOM 719 C C . ARG A 1 90 ? 4.468 -6.203 5.705 1.00 89.12 90 ARG A C 1
ATOM 721 O O . ARG A 1 90 ? 4.153 -5.263 4.987 1.00 89.12 90 ARG A O 1
ATOM 728 N N . ASP A 1 91 ? 5.653 -6.793 5.666 1.00 91.50 91 ASP A N 1
ATOM 729 C CA . ASP A 1 91 ? 6.691 -6.437 4.698 1.00 91.50 91 ASP A CA 1
ATOM 730 C C . ASP A 1 91 ? 6.537 -7.252 3.413 1.00 91.50 91 ASP A C 1
ATOM 732 O O . ASP A 1 91 ? 6.113 -8.414 3.437 1.00 91.50 91 ASP A O 1
ATOM 736 N N . PHE A 1 92 ? 6.870 -6.640 2.282 1.00 90.12 92 PHE A N 1
ATOM 737 C CA . PHE A 1 92 ? 6.820 -7.259 0.966 1.00 90.12 92 PHE A CA 1
ATOM 738 C C . PHE A 1 92 ? 7.791 -6.589 -0.005 1.00 90.12 92 PHE A C 1
ATOM 740 O O . PHE A 1 92 ? 8.260 -5.483 0.233 1.00 90.12 92 PHE A O 1
ATOM 747 N N . SER A 1 93 ? 8.065 -7.250 -1.126 1.00 88.12 93 SER A N 1
ATOM 748 C CA . SER A 1 93 ? 8.886 -6.684 -2.196 1.00 88.12 93 SER A CA 1
ATOM 749 C C . SER A 1 93 ? 8.050 -6.464 -3.448 1.00 88.12 93 SER A C 1
ATOM 751 O O . SER A 1 93 ? 7.249 -7.324 -3.832 1.00 88.12 93 SER A O 1
ATOM 753 N N . LEU A 1 94 ? 8.247 -5.318 -4.090 1.00 86.44 94 LEU A N 1
ATOM 754 C CA . LEU A 1 94 ? 7.735 -5.031 -5.425 1.00 86.44 94 LEU A CA 1
ATOM 755 C C . LEU A 1 94 ? 8.754 -5.450 -6.482 1.00 86.44 94 LEU A C 1
ATOM 757 O O . LEU A 1 94 ? 9.955 -5.384 -6.247 1.00 86.44 94 LEU A O 1
ATOM 761 N N . SER A 1 95 ? 8.262 -5.825 -7.661 1.00 83.12 95 SER A N 1
ATOM 762 C CA . SER A 1 95 ? 9.060 -6.163 -8.842 1.00 83.12 95 SER A CA 1
ATOM 763 C C . SER A 1 95 ? 8.409 -5.565 -10.096 1.00 83.12 95 SER A C 1
ATOM 765 O O . SER A 1 95 ? 7.187 -5.402 -10.132 1.00 83.12 95 SER A O 1
ATOM 767 N N . GLU A 1 96 ? 9.206 -5.262 -11.125 1.00 79.62 96 GLU A N 1
ATOM 768 C CA . GLU A 1 96 ? 8.725 -4.793 -12.439 1.00 79.62 96 GLU A CA 1
ATOM 769 C C . GLU A 1 96 ? 8.120 -5.906 -13.306 1.00 79.62 96 GLU A C 1
ATOM 771 O O . GLU A 1 96 ? 7.447 -5.628 -14.298 1.00 79.62 96 GLU A O 1
ATOM 776 N N . SER A 1 97 ? 8.344 -7.171 -12.947 1.00 76.25 97 SER A N 1
ATOM 777 C CA . SER A 1 97 ? 7.964 -8.337 -13.753 1.00 76.25 97 SER A CA 1
ATOM 778 C C . SER A 1 97 ? 7.024 -9.293 -13.024 1.00 76.25 97 SER A C 1
ATOM 780 O O . SER A 1 97 ? 6.174 -9.939 -13.642 1.00 76.25 97 SER A O 1
ATOM 782 N N . CYS A 1 98 ? 7.139 -9.368 -11.698 1.00 82.12 98 CYS A N 1
ATOM 783 C CA . CYS A 1 98 ? 6.404 -10.315 -10.876 1.00 82.12 98 CYS A CA 1
ATOM 784 C C . CYS A 1 98 ? 5.334 -9.615 -10.037 1.00 82.12 98 CYS A C 1
ATOM 786 O O . CYS A 1 98 ? 5.584 -8.618 -9.363 1.00 82.12 98 CYS A O 1
ATOM 788 N N . SER A 1 99 ? 4.121 -10.175 -10.022 1.00 85.75 99 SER A N 1
ATOM 789 C CA . SER A 1 99 ? 3.072 -9.695 -9.119 1.00 85.75 99 SER A CA 1
ATOM 790 C C . SER A 1 99 ? 3.350 -10.105 -7.680 1.00 85.75 99 SER A C 1
ATOM 792 O O . SER A 1 99 ? 3.628 -11.277 -7.424 1.00 85.75 99 SER A O 1
ATOM 794 N N . CYS A 1 100 ? 3.146 -9.182 -6.746 1.00 87.25 100 CYS A N 1
ATOM 795 C CA . CYS A 1 100 ? 3.174 -9.473 -5.320 1.00 87.25 100 CYS A CA 1
ATOM 796 C C . CYS A 1 100 ? 1.755 -9.764 -4.816 1.00 87.25 100 CYS A C 1
ATOM 798 O O . CYS A 1 100 ? 0.796 -9.080 -5.186 1.00 87.25 100 CYS A O 1
ATOM 800 N N . GLN A 1 101 ? 1.601 -10.802 -3.995 1.00 91.06 101 GLN A N 1
ATOM 801 C CA . GLN A 1 101 ? 0.324 -11.185 -3.395 1.00 91.06 101 GLN A CA 1
ATOM 802 C C . GLN A 1 101 ? 0.501 -11.375 -1.893 1.00 91.06 101 GLN A C 1
ATOM 804 O O . GLN A 1 101 ? 1.305 -12.195 -1.457 1.00 91.06 101 GLN A O 1
ATOM 809 N N . LEU A 1 102 ? -0.287 -10.645 -1.110 1.00 88.56 102 LEU A N 1
ATOM 810 C CA . LEU A 1 102 ? -0.286 -10.703 0.343 1.00 88.56 102 LEU A CA 1
ATOM 811 C C . LEU A 1 102 ? -1.620 -11.273 0.807 1.00 88.56 102 LEU A C 1
ATOM 813 O O . LEU A 1 102 ? -2.674 -10.656 0.643 1.00 88.56 102 LEU A O 1
ATOM 817 N N . GLN A 1 103 ? -1.557 -12.467 1.390 1.00 86.75 103 GLN A N 1
ATOM 818 C CA . GLN A 1 103 ? -2.640 -13.007 2.202 1.00 86.75 103 GLN A CA 1
ATOM 819 C C . GLN A 1 103 ? -2.504 -12.387 3.586 1.00 86.75 103 GLN A C 1
ATOM 821 O O . GLN A 1 103 ? -1.508 -12.602 4.279 1.00 86.75 103 GLN A O 1
ATOM 826 N N . LEU A 1 104 ? -3.476 -11.567 3.961 1.00 83.69 104 LEU A N 1
ATOM 827 C CA . LEU A 1 104 ? -3.447 -10.847 5.222 1.00 83.69 104 LEU A CA 1
ATOM 828 C C . LEU A 1 104 ? -4.286 -11.634 6.225 1.00 83.69 104 LEU A C 1
ATOM 830 O O . LEU A 1 104 ? -5.404 -12.033 5.884 1.00 83.69 104 LEU A O 1
ATOM 834 N N . PRO A 1 105 ? -3.765 -11.931 7.431 1.00 66.94 105 PRO A N 1
ATOM 835 C CA . PRO A 1 105 ? -4.530 -12.698 8.396 1.00 66.94 105 PRO A CA 1
ATOM 836 C C . PRO A 1 105 ? -5.834 -11.952 8.678 1.00 66.94 105 PRO A C 1
ATOM 838 O O . PRO A 1 105 ? -5.819 -10.786 9.073 1.00 66.94 105 PRO A O 1
ATOM 841 N N . SER A 1 106 ? -6.966 -12.631 8.487 1.00 55.31 106 SER A N 1
ATOM 842 C CA . SER A 1 106 ? -8.265 -12.166 8.961 1.00 55.31 106 SER A CA 1
ATOM 843 C C . SER A 1 106 ? -8.193 -12.105 10.482 1.00 55.31 106 SER A C 1
ATOM 845 O O . SER A 1 106 ? -8.420 -13.134 11.108 1.00 55.31 106 SER A O 1
ATOM 847 N N . LEU A 1 107 ? -7.760 -10.958 11.027 1.00 51.53 107 LEU A N 1
ATOM 848 C CA . LEU A 1 107 ? -7.535 -10.644 12.444 1.00 51.53 107 LEU A CA 1
ATOM 849 C C . LEU A 1 107 ? -7.859 -11.817 13.377 1.00 51.53 107 LEU A C 1
ATOM 851 O O . LEU A 1 107 ? -8.897 -11.841 14.037 1.00 51.53 107 LEU A O 1
ATOM 855 N N . SER A 1 108 ? -6.975 -12.814 13.442 1.00 44.81 108 SER A N 1
ATOM 856 C CA . SER A 1 108 ? -6.992 -13.719 14.576 1.00 44.81 108 SER A CA 1
ATOM 857 C C . SER A 1 108 ? -6.462 -12.866 15.714 1.00 44.81 108 SER A C 1
ATOM 859 O O . SER A 1 108 ? -5.250 -12.680 15.805 1.00 44.81 108 SER A O 1
ATOM 861 N N . HIS A 1 109 ? -7.368 -12.267 16.492 1.00 44.81 109 HIS A N 1
ATOM 862 C CA . HIS A 1 109 ? -7.079 -11.641 17.776 1.00 44.81 109 HIS A CA 1
ATOM 863 C C . HIS A 1 109 ? -6.160 -12.587 18.564 1.00 44.81 109 HIS A C 1
ATOM 865 O O . HIS A 1 109 ? -6.624 -13.507 19.232 1.00 44.81 109 HIS A O 1
ATOM 871 N N . GLN A 1 110 ? -4.845 -12.405 18.466 1.00 40.41 110 GLN A N 1
ATOM 872 C CA . GLN A 1 110 ? -3.906 -12.980 19.416 1.00 40.41 110 GLN A CA 1
ATOM 873 C C . GLN A 1 110 ? -3.883 -12.001 20.578 1.00 40.41 110 GLN A C 1
ATOM 875 O O . GLN A 1 110 ? -3.007 -11.154 20.713 1.00 40.41 110 GLN A O 1
ATOM 880 N N . GLN A 1 111 ? -4.959 -12.079 21.352 1.00 36.06 111 GLN A N 1
ATOM 881 C CA . GLN A 1 111 ? -5.046 -11.516 22.681 1.00 36.06 111 GLN A CA 1
ATOM 882 C C . GLN A 1 111 ? -4.026 -12.284 23.524 1.00 36.06 111 GLN A C 1
ATOM 884 O O . GLN A 1 111 ? -4.129 -13.506 23.652 1.00 36.06 111 GLN A O 1
ATOM 889 N N . LYS A 1 112 ? -3.018 -11.584 24.037 1.00 31.95 112 LYS A N 1
ATOM 890 C CA . LYS A 1 112 ? -2.172 -12.084 25.114 1.00 31.95 112 LYS A CA 1
ATOM 891 C C . LYS A 1 112 ? -2.305 -11.153 26.304 1.00 31.95 112 LYS A C 1
ATOM 893 O O . LYS A 1 112 ? -2.331 -9.927 26.065 1.00 31.95 112 LYS A O 1
#

Mean predicted aligned error: 9.4 Å

Secondary structure (DSSP, 8-state):
--PEEEEESS--PPPPTTEEEEE--BTTB--EEEE--SS-----EEEE--------S-TT--GGGTGGG--EEEEEEEEETTTTEEEEEEEEEE-SSS-EEEE---------

Foldseek 3Di:
DQADEAEDADDPDAADARYWYWYPDDPVGHTDIHDDHPDDDDDQKDKDDAAQDPPDPDPVDHCVVVAQVDWDKDFDWDQDPVVRDTDTQDIDTGGNHDMDMDRGPPPPPPDD